Protein AF-A0A7V9BJA4-F1 (afdb_monomer_lite)

Secondary structure (DSSP, 8-state):
-----------TT---------PPPPEEHHHHHHHHT---SSS-TTPEE--EES-GGG--TT-EE---B-SS-BGGGGHHHHHHTT--

pLDDT: mean 80.56, std 19.75, range [33.91, 97.0]

Foldseek 3Di:
DDDDDDPPDDDDDDPDDPCPPPDDDFDFPLNVCVVVVHDDPDDDRRQTADAEDQDLVPAAARHAHDQDDDPVDTSVVCPVSNVVRHHD

Structure (mmCIF, N/CA/C/O backbone):
data_AF-A0A7V9BJA4-F1
#
_entry.id   AF-A0A7V9BJA4-F1
#
loop_
_atom_site.group_PDB
_atom_site.id
_atom_site.type_symbol
_atom_site.label_atom_id
_atom_site.label_alt_id
_atom_site.label_comp_id
_atom_site.label_asym_id
_atom_site.label_entity_id
_atom_site.label_seq_id
_atom_site.pdbx_PDB_ins_code
_atom_site.Cartn_x
_atom_site.Cartn_y
_atom_site.Cartn_z
_atom_site.occupancy
_atom_site.B_iso_or_equiv
_atom_site.auth_seq_id
_atom_site.auth_comp_id
_atom_site.auth_asym_id
_atom_site.auth_atom_id
_atom_site.pdbx_PDB_model_num
ATOM 1 N N . MET A 1 1 ? 37.254 -0.186 21.110 1.00 44.41 1 MET A N 1
ATOM 2 C CA . MET A 1 1 ? 36.987 1.259 21.284 1.00 44.41 1 MET A CA 1
ATOM 3 C C . MET A 1 1 ? 37.295 1.963 19.970 1.00 44.41 1 MET A C 1
ATOM 5 O O . MET A 1 1 ? 38.423 2.388 19.775 1.00 44.41 1 MET A O 1
ATOM 9 N N . SER A 1 2 ? 36.327 2.051 19.055 1.00 37.19 2 SER A N 1
ATOM 10 C CA . SER A 1 2 ? 36.513 2.779 17.792 1.00 37.19 2 SER A CA 1
ATOM 11 C C . SER A 1 2 ? 35.448 3.859 17.683 1.00 37.19 2 SER A C 1
ATOM 13 O O . SER A 1 2 ? 34.248 3.605 17.663 1.00 37.19 2 SER A O 1
ATOM 15 N N . ARG A 1 3 ? 35.966 5.078 17.745 1.00 37.00 3 ARG A N 1
ATOM 16 C CA . ARG A 1 3 ? 35.329 6.384 17.807 1.00 37.00 3 ARG A CA 1
ATOM 17 C C . ARG A 1 3 ? 34.664 6.692 16.462 1.00 37.00 3 ARG A C 1
ATOM 19 O O . ARG A 1 3 ? 35.364 6.945 15.490 1.00 37.00 3 ARG A O 1
ATOM 26 N N . TRP A 1 4 ? 33.334 6.707 16.411 1.00 36.00 4 TRP A N 1
ATOM 27 C CA . TRP A 1 4 ? 32.606 7.302 15.289 1.00 36.00 4 TRP A CA 1
ATOM 28 C C . TRP A 1 4 ? 32.708 8.827 15.389 1.00 36.00 4 TRP A C 1
ATOM 30 O O . TRP A 1 4 ? 32.249 9.433 16.358 1.00 36.00 4 TRP A O 1
ATOM 40 N N . HIS A 1 5 ? 33.354 9.454 14.408 1.00 41.38 5 HIS A N 1
ATOM 41 C CA . HIS A 1 5 ? 33.349 10.904 14.243 1.00 41.38 5 HIS A CA 1
ATOM 42 C C . HIS A 1 5 ? 32.066 11.312 13.512 1.00 41.38 5 HIS A C 1
ATOM 44 O O . HIS A 1 5 ? 31.954 11.161 12.301 1.00 41.38 5 HIS A O 1
ATOM 50 N N . VAL A 1 6 ? 31.092 11.829 14.260 1.00 53.34 6 VAL A N 1
ATOM 51 C CA . VAL A 1 6 ? 29.959 12.584 13.709 1.00 53.34 6 VAL A CA 1
ATOM 52 C C . VAL A 1 6 ? 30.359 14.060 13.612 1.00 53.34 6 VAL A C 1
ATOM 54 O O . VAL A 1 6 ? 30.686 14.657 14.643 1.00 53.34 6 VAL A O 1
ATOM 57 N N . PRO A 1 7 ? 30.335 14.691 12.423 1.00 48.41 7 PRO A N 1
ATOM 58 C CA . PRO A 1 7 ? 30.495 16.131 12.325 1.00 48.41 7 PRO A CA 1
ATOM 59 C C . PRO A 1 7 ? 29.289 16.806 12.972 1.00 48.41 7 PRO A C 1
ATOM 61 O O . PRO A 1 7 ? 28.137 16.602 12.586 1.00 48.41 7 PRO A O 1
ATOM 64 N N . ARG A 1 8 ? 29.573 17.615 13.988 1.00 46.94 8 ARG A N 1
ATOM 65 C CA . ARG A 1 8 ? 28.611 18.458 14.688 1.00 46.94 8 ARG A CA 1
ATOM 66 C C . ARG A 1 8 ? 28.147 19.572 13.748 1.00 46.94 8 ARG A C 1
ATOM 68 O O . ARG A 1 8 ? 28.712 20.662 13.774 1.00 46.94 8 ARG A O 1
ATOM 75 N N . TRP A 1 9 ? 27.120 19.325 12.940 1.00 41.34 9 TRP A N 1
ATOM 76 C CA . TRP A 1 9 ? 26.470 20.385 12.169 1.00 41.34 9 TRP A CA 1
ATOM 77 C C . TRP A 1 9 ? 25.656 21.281 13.108 1.00 41.34 9 TRP A C 1
ATOM 79 O O . TRP A 1 9 ? 24.498 21.026 13.424 1.00 41.34 9 TRP A O 1
ATOM 89 N N . ARG A 1 10 ? 26.307 22.348 13.585 1.00 50.78 10 ARG A N 1
ATOM 90 C CA . ARG A 1 10 ? 25.650 23.570 14.052 1.00 50.78 10 ARG A CA 1
ATOM 91 C C . ARG A 1 10 ? 25.529 24.504 12.854 1.00 50.78 10 ARG A C 1
ATOM 93 O O . ARG A 1 10 ? 26.477 25.208 12.537 1.00 50.78 10 ARG A O 1
ATOM 100 N N . CYS A 1 11 ? 24.354 24.549 12.242 1.00 33.91 11 CYS A N 1
ATOM 101 C CA . CYS A 1 11 ? 23.931 25.695 11.443 1.00 33.91 11 CYS A CA 1
ATOM 102 C C . CYS A 1 11 ? 22.643 26.232 12.064 1.00 33.91 11 CYS A C 1
ATOM 104 O O . CYS A 1 11 ? 21.539 25.794 11.750 1.00 33.91 11 CYS A O 1
ATOM 106 N N . ALA A 1 12 ? 22.804 27.168 12.997 1.00 50.09 12 ALA A N 1
ATOM 107 C CA . ALA A 1 12 ? 21.746 28.108 13.314 1.00 50.09 12 ALA A CA 1
ATOM 108 C C . ALA A 1 12 ? 21.487 28.949 12.050 1.00 50.09 12 ALA A C 1
ATOM 110 O O . ALA A 1 12 ? 22.427 29.532 11.518 1.00 50.09 12 ALA A O 1
ATOM 111 N N . GLY A 1 13 ? 20.241 28.993 11.565 1.00 46.16 13 GLY A N 1
ATOM 112 C CA . GLY A 1 13 ? 19.808 30.060 10.652 1.00 46.16 13 GLY A CA 1
ATOM 113 C C . GLY A 1 13 ? 19.356 29.711 9.229 1.00 46.16 13 GLY A C 1
ATOM 114 O O . GLY A 1 13 ? 19.212 30.641 8.448 1.00 46.16 13 GLY A O 1
ATOM 115 N N . LEU A 1 14 ? 19.068 28.453 8.861 1.00 47.09 14 LEU A N 1
ATOM 116 C CA . LEU A 1 14 ? 18.405 28.178 7.567 1.00 47.09 14 LEU A CA 1
ATOM 117 C C . LEU A 1 14 ? 17.403 27.013 7.608 1.00 47.09 14 LEU A C 1
ATOM 119 O O . LEU A 1 14 ? 17.332 26.176 6.716 1.00 47.09 14 LEU A O 1
ATOM 123 N N . ALA A 1 15 ? 16.588 26.958 8.658 1.00 50.06 15 ALA A N 1
ATOM 124 C CA . ALA A 1 15 ? 15.412 26.097 8.684 1.00 50.06 15 ALA A CA 1
ATOM 125 C C . ALA A 1 15 ? 14.230 26.832 8.036 1.00 50.06 15 ALA A C 1
ATOM 127 O O . ALA A 1 15 ? 13.445 27.450 8.753 1.00 50.06 15 ALA A O 1
ATOM 128 N N . ARG A 1 16 ? 14.136 26.822 6.696 1.00 53.78 16 ARG A N 1
ATOM 129 C CA . ARG A 1 16 ? 12.886 26.989 5.917 1.00 53.78 16 ARG A CA 1
ATOM 130 C C . ARG A 1 16 ? 13.187 27.168 4.426 1.00 53.78 16 ARG A C 1
ATOM 132 O O . ARG A 1 16 ? 13.688 28.221 4.048 1.00 53.78 16 ARG A O 1
ATOM 139 N N . ARG A 1 17 ? 12.783 26.180 3.614 1.00 51.12 17 ARG A N 1
ATOM 140 C CA . ARG A 1 17 ? 12.144 26.284 2.272 1.00 51.12 17 ARG A CA 1
ATOM 141 C C . ARG A 1 17 ? 12.445 25.045 1.409 1.00 51.12 17 ARG A C 1
ATOM 143 O O . ARG A 1 17 ? 13.082 25.137 0.375 1.00 51.12 17 ARG A O 1
ATOM 150 N N . PHE A 1 18 ? 11.919 23.892 1.821 1.00 46.22 18 PHE A N 1
ATOM 151 C CA . PHE A 1 18 ? 11.566 22.794 0.907 1.00 46.22 18 PHE A CA 1
ATOM 152 C C . PHE A 1 18 ? 10.043 22.630 0.964 1.00 46.22 18 PHE A C 1
ATOM 154 O O . PHE A 1 18 ? 9.502 21.686 1.526 1.00 46.22 18 PHE A O 1
ATOM 161 N N . HIS A 1 19 ? 9.344 23.665 0.509 1.00 57.72 19 HIS A N 1
ATOM 162 C CA . HIS A 1 19 ? 7.889 23.683 0.358 1.00 57.72 19 HIS A CA 1
ATOM 163 C C . HIS A 1 19 ? 7.596 24.188 -1.056 1.00 57.72 19 HIS A C 1
ATOM 165 O O . HIS A 1 19 ? 6.936 25.206 -1.259 1.00 57.72 19 HIS A O 1
ATOM 171 N N . GLU A 1 20 ? 8.156 23.510 -2.058 1.00 58.94 20 GLU A N 1
ATOM 172 C CA . GLU A 1 20 ? 7.498 23.521 -3.358 1.00 58.94 20 GLU A CA 1
ATOM 173 C C . GLU A 1 20 ? 6.149 22.839 -3.153 1.00 58.94 20 GLU A C 1
ATOM 175 O O . GLU A 1 20 ? 6.068 21.733 -2.618 1.00 58.94 20 GLU A O 1
ATOM 180 N N . ARG A 1 21 ? 5.072 23.559 -3.470 1.00 60.41 21 ARG A N 1
ATOM 181 C CA . ARG A 1 21 ? 3.710 23.036 -3.397 1.00 60.41 21 ARG A CA 1
ATOM 182 C C . ARG A 1 21 ? 3.571 21.957 -4.464 1.00 60.41 21 ARG A C 1
ATOM 184 O O . ARG A 1 21 ? 3.172 22.252 -5.584 1.00 60.41 21 ARG A O 1
ATOM 191 N N . VAL A 1 22 ? 3.920 20.723 -4.118 1.00 66.88 22 VAL A N 1
ATOM 192 C CA . VAL A 1 22 ? 3.540 19.552 -4.903 1.00 66.88 22 VAL A CA 1
ATOM 193 C C . VAL A 1 22 ? 2.030 19.441 -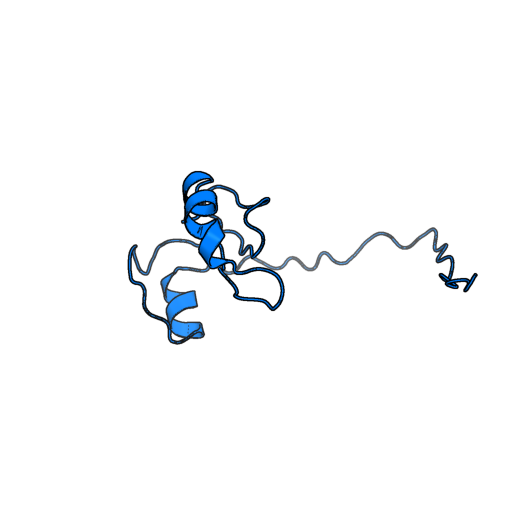4.762 1.00 66.88 22 VAL A C 1
ATOM 195 O O . VAL A 1 22 ? 1.523 19.105 -3.692 1.00 66.88 22 VAL A O 1
ATOM 198 N N . THR A 1 23 ? 1.293 19.796 -5.811 1.00 64.62 23 THR A N 1
ATOM 199 C CA . THR A 1 23 ? -0.119 19.425 -5.897 1.00 64.62 23 THR A CA 1
ATOM 200 C C . THR A 1 23 ? -0.177 17.902 -5.90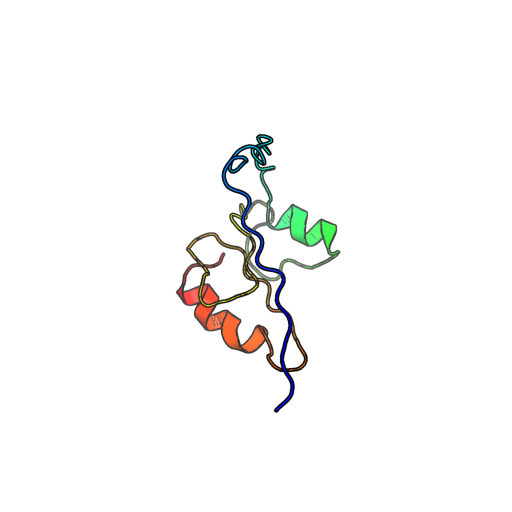8 1.00 64.62 23 THR A C 1
ATOM 202 O O . THR A 1 23 ? 0.450 17.306 -6.790 1.00 64.62 23 THR A O 1
ATOM 205 N N . PRO A 1 24 ? -0.870 17.264 -4.950 1.00 69.81 24 PRO A N 1
ATOM 206 C CA . PRO A 1 24 ? -1.025 15.821 -4.967 1.00 69.81 24 PRO A CA 1
ATOM 207 C C . PRO A 1 24 ? -1.720 15.445 -6.273 1.00 69.81 24 PRO A C 1
ATOM 209 O O . PRO A 1 24 ? -2.824 15.918 -6.547 1.00 69.81 24 PRO A O 1
ATOM 212 N N . VAL A 1 25 ? -1.055 14.644 -7.103 1.00 79.81 25 VAL A N 1
ATOM 213 C CA . VAL A 1 25 ? -1.716 14.027 -8.251 1.00 79.81 25 VAL A CA 1
ATOM 214 C C . VAL A 1 25 ? -2.683 12.994 -7.672 1.00 79.81 25 VAL A C 1
ATOM 216 O O . VAL A 1 25 ? -2.233 12.160 -6.883 1.00 79.81 25 VAL A O 1
ATOM 219 N N . PRO A 1 26 ? -3.990 13.055 -7.991 1.00 87.31 26 PRO A N 1
ATOM 220 C CA . PRO A 1 26 ? -4.912 12.011 -7.573 1.00 87.31 26 PRO A CA 1
ATOM 221 C C . PRO A 1 26 ? -4.430 10.690 -8.173 1.00 87.31 26 PRO A C 1
ATOM 223 O O . PRO A 1 26 ? -4.299 10.576 -9.389 1.00 87.31 26 PRO A O 1
ATOM 226 N N . LEU A 1 27 ? -4.115 9.730 -7.308 1.00 92.31 27 LEU A N 1
ATOM 227 C CA . LEU A 1 27 ? -3.629 8.412 -7.688 1.00 92.31 27 LEU A CA 1
ATOM 228 C C . LEU A 1 27 ? -4.744 7.400 -7.445 1.00 92.31 27 LEU A C 1
ATOM 230 O O . LEU A 1 27 ? -5.362 7.408 -6.382 1.00 92.31 27 LEU A O 1
ATOM 234 N N . THR A 1 28 ? -5.001 6.531 -8.413 1.00 95.25 28 THR A N 1
ATOM 235 C CA . THR A 1 28 ? -5.974 5.444 -8.278 1.00 95.25 28 THR A CA 1
ATOM 236 C C . THR A 1 28 ? -5.299 4.078 -8.287 1.00 95.25 28 THR A C 1
ATOM 238 O O . THR A 1 28 ? -4.161 3.924 -8.741 1.00 95.25 28 THR A O 1
ATOM 241 N N . ALA A 1 29 ? -6.014 3.051 -7.825 1.00 94.62 29 ALA A N 1
ATOM 242 C CA . ALA A 1 29 ? -5.567 1.663 -7.939 1.00 94.62 29 ALA A CA 1
ATOM 243 C C . ALA A 1 29 ? -5.255 1.267 -9.395 1.00 94.62 29 ALA A C 1
ATOM 245 O O . ALA A 1 29 ? -4.307 0.520 -9.644 1.00 94.62 29 ALA A O 1
ATOM 246 N N . GLY A 1 30 ? -6.006 1.803 -10.362 1.00 96.19 30 GLY A N 1
ATOM 247 C CA . GLY A 1 30 ? -5.754 1.619 -11.788 1.00 96.19 30 GLY A CA 1
ATOM 248 C C . GLY A 1 30 ? -4.433 2.198 -12.263 1.00 96.19 30 GLY A C 1
ATOM 249 O O . GLY A 1 30 ? -3.704 1.521 -12.989 1.00 96.19 30 GLY A O 1
ATOM 250 N N . ASP A 1 31 ? -4.098 3.407 -11.816 1.00 95.50 31 ASP A N 1
ATOM 251 C CA . ASP A 1 31 ? -2.833 4.058 -12.169 1.00 95.50 31 ASP A CA 1
ATOM 252 C C . ASP A 1 31 ? -1.641 3.239 -11.665 1.00 95.50 31 ASP A C 1
ATOM 254 O O . ASP A 1 31 ? -0.688 2.992 -12.407 1.00 95.50 31 ASP A O 1
ATOM 258 N N . VAL A 1 32 ? -1.720 2.750 -10.421 1.00 94.56 32 VAL A N 1
ATOM 259 C CA . VAL A 1 32 ? -0.684 1.889 -9.835 1.00 94.56 32 VAL A CA 1
ATOM 260 C C . VAL A 1 32 ? -0.575 0.574 -10.600 1.00 94.56 32 VAL A C 1
ATOM 262 O O . VAL A 1 32 ? 0.531 0.187 -10.983 1.00 94.56 32 VAL A O 1
ATOM 265 N N . ALA A 1 33 ? -1.699 -0.097 -10.870 1.00 96.62 33 ALA A N 1
ATOM 266 C CA . ALA A 1 33 ? -1.713 -1.355 -11.611 1.00 96.62 33 ALA A CA 1
ATOM 267 C C . ALA A 1 33 ? -1.105 -1.197 -13.015 1.00 96.62 33 ALA A C 1
ATOM 269 O O . ALA A 1 33 ? -0.281 -2.018 -13.418 1.00 96.62 33 ALA A O 1
ATOM 270 N N . ALA A 1 34 ? -1.435 -0.120 -13.732 1.00 96.56 34 ALA A N 1
ATOM 271 C CA . ALA A 1 34 ? -0.864 0.175 -15.042 1.00 96.56 34 ALA A CA 1
ATOM 272 C C . ALA A 1 34 ? 0.648 0.451 -14.966 1.00 96.56 34 ALA A C 1
ATOM 274 O O . ALA A 1 34 ? 1.415 -0.107 -15.755 1.00 96.56 34 ALA A O 1
ATOM 275 N N . ALA A 1 35 ? 1.088 1.258 -13.994 1.00 95.56 35 ALA A N 1
ATOM 276 C CA . ALA A 1 35 ? 2.492 1.634 -13.826 1.00 95.56 35 ALA A CA 1
ATOM 277 C C . ALA A 1 35 ? 3.397 0.428 -13.533 1.00 95.56 35 ALA A C 1
ATOM 279 O O . ALA A 1 35 ? 4.495 0.329 -14.081 1.00 95.56 35 ALA A O 1
ATOM 280 N N . VAL A 1 36 ? 2.931 -0.510 -12.702 1.00 95.00 36 VAL A N 1
ATOM 281 C CA . VAL A 1 36 ? 3.702 -1.709 -12.328 1.00 95.00 36 VAL A CA 1
ATOM 282 C C . VAL A 1 36 ? 3.421 -2.913 -13.229 1.00 95.00 36 VAL A C 1
ATOM 284 O O . VAL A 1 36 ? 4.015 -3.970 -13.031 1.00 95.00 36 VAL A O 1
ATOM 287 N N . ARG A 1 37 ? 2.518 -2.770 -14.212 1.00 97.00 37 ARG A N 1
ATOM 288 C CA . ARG A 1 37 ? 1.958 -3.882 -15.008 1.00 97.00 37 ARG A CA 1
ATOM 289 C C . ARG A 1 37 ? 1.406 -5.003 -14.118 1.00 97.00 37 ARG A C 1
ATOM 291 O O . ARG A 1 37 ? 1.564 -6.188 -14.409 1.00 97.00 37 ARG A O 1
ATOM 298 N N . GLY A 1 38 ? 0.801 -4.602 -13.005 1.00 94.50 38 GLY A N 1
ATOM 299 C CA . GLY A 1 38 ? 0.179 -5.482 -12.029 1.00 94.50 38 GLY A CA 1
ATOM 300 C C . GLY A 1 38 ? -1.268 -5.805 -12.386 1.00 94.50 38 GLY A C 1
ATOM 301 O O . GLY A 1 38 ? -1.836 -5.276 -13.341 1.00 94.50 38 GLY A O 1
ATOM 302 N N . GLN A 1 39 ? -1.876 -6.671 -11.581 1.00 96.44 39 GLN A N 1
ATOM 303 C CA . GLN A 1 39 ? -3.288 -7.023 -11.688 1.00 96.44 39 GLN A CA 1
ATOM 304 C C . GLN A 1 39 ? -4.010 -6.664 -10.391 1.00 96.44 39 GLN A C 1
ATOM 306 O O . GLN A 1 39 ? -3.539 -6.982 -9.300 1.00 96.44 39 GLN A O 1
ATOM 311 N N . ILE A 1 40 ? -5.167 -6.014 -10.519 1.00 95.38 40 ILE A N 1
ATOM 312 C CA . ILE A 1 40 ? -6.065 -5.758 -9.393 1.00 95.38 40 ILE A CA 1
ATOM 313 C C . ILE A 1 40 ? -6.848 -7.047 -9.141 1.00 95.38 40 ILE A C 1
ATOM 315 O O . ILE A 1 40 ? -7.705 -7.423 -9.936 1.00 95.38 40 ILE A O 1
ATOM 319 N N . VAL A 1 41 ? -6.523 -7.740 -8.050 1.00 95.44 41 VAL A N 1
ATOM 320 C CA . VAL A 1 41 ? -7.186 -9.000 -7.662 1.00 95.44 41 VAL A CA 1
ATOM 321 C C . VAL A 1 41 ? -8.509 -8.737 -6.930 1.00 95.44 41 VAL A C 1
ATOM 323 O O . VAL A 1 41 ? -9.413 -9.567 -6.959 1.00 95.44 41 VAL A O 1
ATOM 326 N N . SER A 1 42 ? -8.637 -7.577 -6.282 1.00 91.81 42 SER A N 1
ATOM 327 C CA . SER A 1 42 ? -9.838 -7.136 -5.571 1.00 91.81 42 SER A CA 1
ATOM 328 C C . SER A 1 42 ? -9.899 -5.607 -5.526 1.00 91.81 42 SER A C 1
ATOM 330 O O . SER A 1 42 ? -8.856 -4.953 -5.534 1.00 91.81 42 SER A O 1
ATOM 332 N N . GLY A 1 43 ? -11.108 -5.046 -5.460 1.00 91.19 43 GLY A N 1
ATOM 333 C CA . GLY A 1 43 ? -11.353 -3.602 -5.492 1.00 91.19 43 GLY A CA 1
ATOM 334 C C . GLY A 1 43 ? -11.643 -3.054 -6.893 1.00 91.19 43 GLY A C 1
ATOM 335 O O . GLY A 1 43 ? -11.702 -3.788 -7.879 1.00 91.19 43 GLY A O 1
ATOM 336 N N . GLY A 1 44 ? -11.885 -1.744 -6.970 1.00 93.50 44 GLY A N 1
ATOM 337 C CA . GLY A 1 44 ? -12.207 -1.047 -8.216 1.00 93.50 44 GLY A CA 1
ATOM 338 C C . GLY A 1 44 ? -11.008 -0.295 -8.788 1.00 93.50 44 GLY A C 1
ATOM 339 O O . GLY A 1 44 ? -10.207 0.263 -8.046 1.00 93.50 44 GLY A O 1
ATOM 340 N N . ILE A 1 45 ? -10.926 -0.203 -10.117 1.00 95.56 45 ILE A N 1
ATOM 341 C CA . ILE A 1 45 ? -9.867 0.551 -10.810 1.00 95.56 45 ILE A CA 1
ATOM 342 C C . ILE A 1 45 ? -9.839 2.039 -10.417 1.00 95.56 45 ILE A C 1
ATOM 344 O O . ILE A 1 45 ? -8.775 2.641 -10.341 1.00 95.56 45 ILE A O 1
ATOM 348 N N . SER A 1 46 ? -11.004 2.614 -10.112 1.00 95.19 46 SER A N 1
ATOM 349 C CA . SER A 1 46 ? -11.161 4.015 -9.703 1.00 95.19 46 SER A CA 1
ATOM 350 C C . SER A 1 46 ? -11.009 4.239 -8.196 1.00 95.19 46 SER A C 1
ATOM 352 O O . SER A 1 46 ? -11.299 5.338 -7.727 1.00 95.19 46 SER A O 1
ATOM 354 N N . ALA A 1 47 ? -10.608 3.222 -7.423 1.00 93.25 47 ALA A N 1
ATOM 355 C CA . ALA A 1 47 ? -10.397 3.374 -5.988 1.00 93.25 47 ALA A CA 1
ATOM 356 C C . ALA A 1 47 ? -9.277 4.401 -5.735 1.00 93.25 47 ALA A C 1
ATOM 358 O O . ALA A 1 47 ? -8.181 4.229 -6.282 1.00 93.25 47 ALA A O 1
ATOM 359 N N . PRO A 1 48 ? -9.540 5.476 -4.970 1.00 92.94 48 PRO A N 1
ATOM 360 C CA . PRO A 1 48 ? -8.536 6.488 -4.684 1.00 92.94 48 PRO A CA 1
ATOM 361 C C . PRO A 1 48 ? -7.494 5.932 -3.713 1.00 92.94 48 PRO A C 1
ATOM 363 O O . PRO A 1 48 ? -7.843 5.343 -2.697 1.00 92.94 48 PRO A O 1
ATOM 366 N N . ILE A 1 49 ? -6.222 6.172 -4.009 1.00 91.94 49 ILE A N 1
ATOM 367 C CA . ILE A 1 49 ? -5.104 5.858 -3.125 1.00 91.94 49 ILE A CA 1
ATOM 368 C C . ILE A 1 49 ? -4.661 7.139 -2.424 1.00 91.94 49 ILE A C 1
ATOM 370 O O . ILE A 1 49 ? -4.340 8.140 -3.070 1.00 91.94 49 ILE A O 1
ATOM 374 N N . GLY A 1 50 ? -4.638 7.094 -1.090 1.00 89.31 50 GLY A N 1
ATOM 375 C CA . GLY A 1 50 ? -4.089 8.144 -0.243 1.00 89.31 50 GLY A CA 1
ATOM 376 C C . GLY A 1 50 ? -2.562 8.100 -0.199 1.00 89.31 50 GLY A C 1
ATOM 377 O O . GLY A 1 50 ? -1.876 8.268 -1.209 1.00 89.31 50 GLY A O 1
ATOM 378 N N . ARG A 1 51 ? -1.989 7.912 0.994 1.00 90.44 51 ARG A N 1
ATOM 379 C CA . ARG A 1 51 ? -0.530 7.834 1.144 1.00 90.44 51 ARG A CA 1
ATOM 380 C C . ARG A 1 51 ? -0.047 6.426 0.820 1.00 90.44 51 ARG A C 1
ATOM 382 O O . ARG A 1 51 ? -0.724 5.447 1.099 1.00 90.44 51 ARG A O 1
ATOM 389 N N . ILE A 1 52 ? 1.171 6.320 0.304 1.00 91.56 52 ILE A N 1
ATOM 390 C CA . ILE A 1 52 ? 1.848 5.032 0.126 1.00 91.56 52 ILE A CA 1
ATOM 391 C C . ILE A 1 52 ? 2.705 4.765 1.367 1.00 91.56 52 ILE A C 1
ATOM 393 O O . ILE A 1 52 ? 3.496 5.623 1.767 1.00 91.56 52 ILE A O 1
ATOM 397 N N . SER A 1 53 ? 2.572 3.581 1.966 1.00 91.56 53 SER A N 1
ATOM 398 C CA . SER A 1 53 ? 3.390 3.142 3.102 1.00 91.56 53 SER A CA 1
ATOM 399 C C . SER A 1 53 ? 3.966 1.746 2.873 1.00 91.56 53 SER A C 1
ATOM 401 O O . SER A 1 53 ? 3.305 0.866 2.332 1.00 91.56 53 SER A O 1
ATOM 403 N N . ILE A 1 54 ? 5.200 1.528 3.325 1.00 91.81 54 ILE A N 1
ATOM 404 C CA . ILE A 1 54 ? 5.862 0.209 3.348 1.00 91.81 54 ILE A CA 1
ATOM 405 C C . ILE A 1 54 ? 6.031 -0.330 4.777 1.00 91.81 54 ILE A C 1
ATOM 407 O O . ILE A 1 54 ? 6.543 -1.428 4.973 1.00 91.81 54 ILE A O 1
ATOM 411 N N . ASP A 1 55 ? 5.624 0.449 5.784 1.00 90.06 55 ASP A N 1
ATOM 412 C CA . ASP A 1 55 ? 5.671 0.081 7.199 1.00 90.06 55 ASP A CA 1
ATOM 413 C C . ASP A 1 55 ? 4.241 -0.034 7.724 1.00 90.06 55 ASP A C 1
ATOM 415 O O . ASP A 1 55 ? 3.512 0.959 7.813 1.00 90.06 55 ASP A O 1
ATOM 419 N N . SER A 1 56 ? 3.843 -1.254 8.079 1.00 86.06 56 SER A N 1
ATOM 420 C CA . SER A 1 56 ? 2.495 -1.565 8.553 1.00 86.06 56 SER A CA 1
ATOM 421 C C . SER A 1 56 ? 2.159 -0.877 9.877 1.00 86.06 56 SER A C 1
ATOM 423 O O . SER A 1 56 ? 0.985 -0.713 10.192 1.00 86.06 56 SER A O 1
ATOM 425 N N . ARG A 1 57 ? 3.165 -0.440 10.651 1.00 87.56 57 ARG A N 1
ATOM 426 C CA . ARG A 1 57 ? 2.971 0.226 11.952 1.00 87.56 57 ARG A CA 1
ATOM 427 C C . ARG A 1 57 ? 2.439 1.654 11.825 1.00 87.56 57 ARG A C 1
ATOM 429 O O . ARG A 1 57 ? 1.934 2.192 12.804 1.00 87.56 57 ARG A O 1
ATOM 436 N N . GLY A 1 58 ? 2.604 2.275 10.657 1.00 87.75 58 GLY A N 1
ATOM 437 C CA . GLY A 1 58 ? 2.192 3.656 10.386 1.00 87.75 58 GLY A CA 1
ATOM 438 C C . GLY A 1 58 ? 1.042 3.782 9.389 1.00 87.75 58 GLY A C 1
ATOM 439 O O . GLY A 1 58 ? 0.776 4.893 8.942 1.00 87.75 58 GLY A O 1
ATOM 440 N N . VAL A 1 59 ? 0.417 2.666 9.006 1.00 91.94 59 VAL A N 1
ATOM 441 C CA . VAL A 1 59 ? -0.721 2.642 8.078 1.00 91.94 59 VAL A CA 1
ATOM 442 C C . VAL A 1 59 ? -1.944 3.272 8.738 1.00 91.94 59 VAL A C 1
ATOM 444 O O . VAL A 1 59 ? -2.275 2.948 9.880 1.00 91.94 59 VAL A O 1
ATOM 447 N N . ALA A 1 60 ? -2.619 4.146 7.998 1.00 90.06 60 ALA A N 1
ATOM 448 C CA . ALA A 1 60 ? -3.904 4.727 8.361 1.00 90.06 60 ALA A CA 1
ATOM 449 C C . ALA A 1 60 ? -5.001 4.336 7.348 1.00 90.06 60 ALA A C 1
ATOM 451 O O . ALA A 1 60 ? -4.689 3.843 6.260 1.00 90.06 60 ALA A O 1
ATOM 452 N N . PRO A 1 61 ? -6.286 4.573 7.669 1.00 91.88 61 PRO A N 1
ATOM 453 C CA . PRO A 1 61 ? -7.372 4.354 6.724 1.00 91.88 61 PRO A CA 1
ATOM 454 C C . PRO A 1 61 ? -7.171 5.090 5.391 1.00 91.88 61 PRO A C 1
ATOM 456 O O . PRO A 1 61 ? -6.929 6.298 5.388 1.00 91.88 61 PRO A O 1
ATOM 459 N N . GLY A 1 62 ? -7.297 4.368 4.273 1.00 88.88 62 GLY A N 1
ATOM 460 C CA . GLY A 1 62 ? -7.09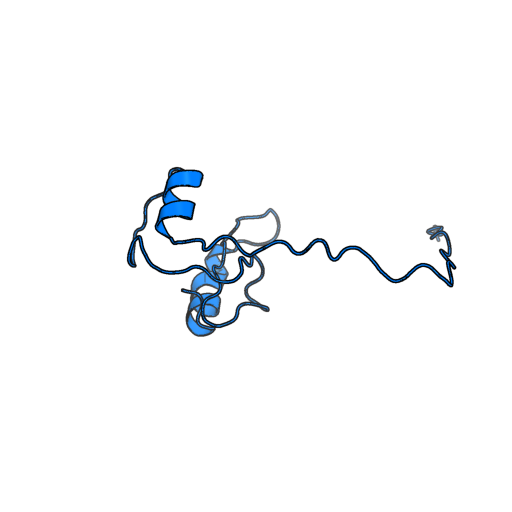6 4.895 2.913 1.00 88.88 62 GLY A CA 1
ATOM 461 C C . GLY A 1 62 ? -5.635 4.946 2.443 1.00 88.88 62 GLY A C 1
ATOM 462 O O . GLY A 1 62 ? -5.353 5.444 1.348 1.00 88.88 62 GLY A O 1
ATOM 463 N N . ASP A 1 63 ? -4.692 4.461 3.256 1.00 92.75 63 ASP A N 1
ATOM 464 C CA . ASP A 1 63 ? -3.304 4.297 2.831 1.00 92.75 63 ASP A CA 1
ATOM 465 C C . ASP A 1 63 ? -3.125 3.025 1.991 1.00 92.75 63 ASP A C 1
ATOM 467 O O . ASP A 1 63 ? -3.699 1.969 2.259 1.00 92.75 63 ASP A O 1
ATOM 471 N N . PHE A 1 64 ? -2.230 3.104 1.011 1.00 93.38 64 PHE A N 1
ATOM 472 C CA . PHE A 1 64 ? -1.807 1.975 0.199 1.00 93.38 64 PHE A CA 1
ATOM 473 C C . PHE A 1 64 ? -0.554 1.331 0.794 1.00 93.38 64 PHE A C 1
ATOM 475 O O . PHE A 1 64 ? 0.545 1.896 0.750 1.00 93.38 64 PHE A O 1
ATOM 482 N N . PHE A 1 65 ? -0.722 0.137 1.361 1.00 94.88 65 PHE A N 1
ATOM 483 C CA . PHE A 1 65 ? 0.370 -0.634 1.946 1.00 94.88 65 PHE A CA 1
ATOM 484 C C . PHE A 1 65 ? 1.074 -1.508 0.898 1.00 94.88 65 PHE A C 1
ATOM 486 O O . PHE A 1 65 ? 0.447 -2.358 0.268 1.00 94.88 65 PH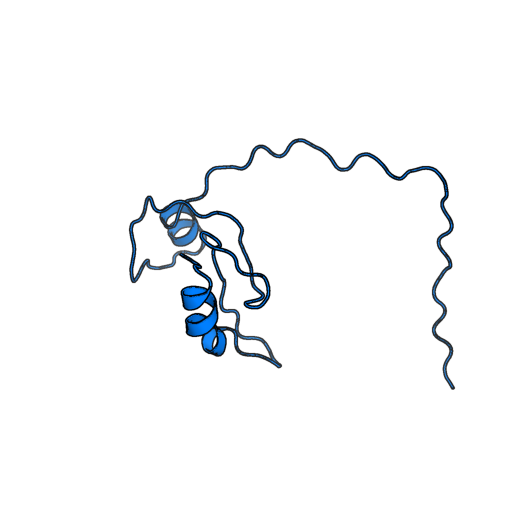E A O 1
ATOM 493 N N . VAL A 1 66 ? 2.392 -1.349 0.746 1.00 94.38 66 VAL A N 1
ATOM 494 C CA . VAL A 1 66 ? 3.209 -2.168 -0.164 1.00 94.38 66 VAL A CA 1
ATOM 495 C C . VAL A 1 66 ? 3.960 -3.237 0.626 1.00 94.38 66 VAL A C 1
ATOM 497 O O . VAL A 1 66 ? 4.938 -2.957 1.321 1.00 94.38 66 VAL A O 1
ATOM 500 N N . ALA A 1 67 ? 3.522 -4.487 0.483 1.00 93.75 67 ALA A N 1
ATOM 501 C CA . ALA A 1 67 ? 4.155 -5.648 1.097 1.00 93.75 67 ALA A CA 1
ATOM 502 C C . ALA A 1 67 ? 5.440 -6.043 0.347 1.00 93.75 67 ALA A C 1
ATOM 504 O O . ALA A 1 67 ? 5.431 -6.872 -0.559 1.00 93.75 67 ALA A O 1
ATOM 505 N N . ILE A 1 68 ? 6.568 -5.438 0.717 1.00 92.75 68 ILE A N 1
ATOM 506 C CA . ILE A 1 68 ? 7.874 -5.758 0.128 1.00 92.75 68 ILE A CA 1
ATOM 507 C C . ILE A 1 68 ? 8.521 -6.916 0.896 1.00 92.75 68 ILE A C 1
ATOM 509 O O . ILE A 1 68 ? 8.572 -6.913 2.127 1.00 92.75 68 ILE A O 1
ATOM 513 N N . ARG A 1 69 ? 9.075 -7.892 0.170 1.00 93.06 69 ARG A N 1
ATOM 514 C CA . ARG A 1 69 ? 9.940 -8.926 0.746 1.00 93.06 69 ARG A CA 1
ATOM 515 C C . ARG A 1 69 ? 11.381 -8.423 0.807 1.00 93.06 69 ARG A C 1
ATOM 517 O O . ARG A 1 69 ? 11.996 -8.181 -0.228 1.00 93.06 69 ARG A O 1
ATOM 524 N N . GLY A 1 70 ? 11.911 -8.271 2.014 1.00 90.25 70 GLY A N 1
ATOM 525 C CA . GLY A 1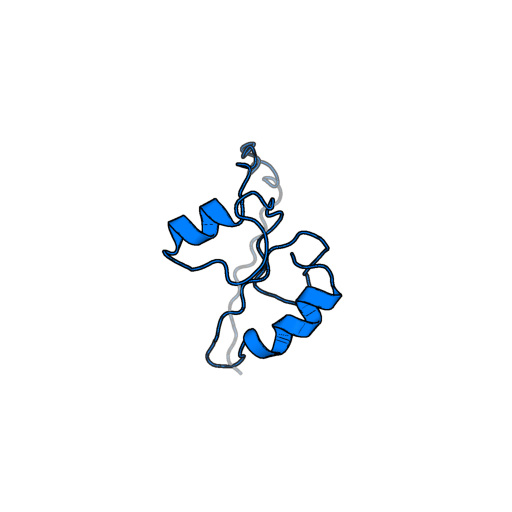 70 ? 13.309 -7.933 2.271 1.00 90.25 70 GLY A CA 1
ATOM 526 C C . GLY A 1 70 ? 14.108 -9.119 2.813 1.00 90.25 70 GLY A C 1
ATOM 527 O O . GLY A 1 70 ? 13.585 -10.212 3.015 1.00 90.25 70 GLY A O 1
ATOM 528 N N . GLU A 1 71 ? 15.392 -8.889 3.092 1.00 91.44 71 GLU A N 1
ATOM 529 C CA . GLU A 1 71 ? 16.294 -9.918 3.638 1.00 91.44 71 GLU A CA 1
ATOM 530 C C . GLU A 1 71 ? 15.930 -10.338 5.068 1.00 91.44 71 GLU A C 1
ATOM 532 O O . GLU A 1 71 ? 16.086 -11.497 5.439 1.00 91.44 71 GLU A O 1
ATOM 537 N N . ARG A 1 72 ? 15.463 -9.384 5.885 1.00 89.81 72 ARG A N 1
ATOM 538 C CA . AR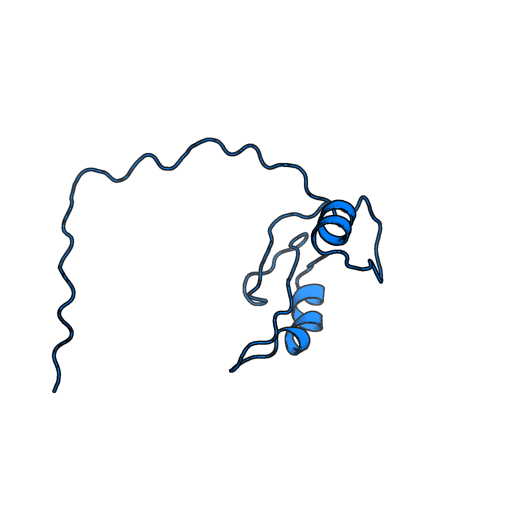G A 1 72 ? 15.157 -9.602 7.312 1.00 89.81 72 ARG A CA 1
ATOM 539 C C . ARG A 1 72 ? 13.672 -9.772 7.598 1.00 89.81 72 ARG A C 1
ATOM 541 O O . ARG A 1 72 ? 13.317 -10.380 8.601 1.00 89.81 72 ARG A O 1
ATOM 548 N N . PHE A 1 73 ? 12.821 -9.194 6.758 1.00 89.31 73 PHE A N 1
ATOM 549 C CA . PHE A 1 73 ? 11.382 -9.137 6.977 1.00 89.31 73 PHE A CA 1
ATOM 550 C C . PHE A 1 73 ? 10.647 -9.385 5.670 1.00 89.31 73 PHE A C 1
ATOM 552 O O . PHE A 1 73 ? 11.058 -8.891 4.621 1.00 89.31 73 PHE A O 1
ATOM 559 N N . ASP A 1 74 ? 9.533 -10.104 5.758 1.00 92.50 74 ASP A N 1
ATOM 560 C CA . ASP A 1 74 ? 8.600 -10.282 4.656 1.00 92.50 74 ASP A CA 1
ATOM 561 C C . ASP A 1 74 ? 7.314 -9.493 4.941 1.00 92.50 74 ASP A C 1
ATOM 563 O O . ASP A 1 74 ? 6.550 -9.828 5.851 1.00 92.50 74 ASP A O 1
ATOM 567 N N . GLY A 1 75 ? 7.090 -8.422 4.170 1.00 91.25 75 GLY A N 1
ATOM 568 C CA . GLY A 1 75 ? 5.929 -7.539 4.281 1.00 91.25 75 GLY A CA 1
ATOM 569 C C . GLY A 1 75 ? 4.584 -8.260 4.145 1.00 91.25 75 GLY A C 1
ATOM 570 O O . GLY A 1 75 ? 3.583 -7.794 4.691 1.00 91.25 75 GLY A O 1
ATOM 571 N N . HIS A 1 76 ? 4.554 -9.419 3.479 1.00 94.19 76 HIS A N 1
ATOM 572 C CA . HIS A 1 76 ? 3.329 -10.194 3.277 1.00 94.19 76 HIS A CA 1
ATOM 573 C C . HIS A 1 76 ? 2.732 -10.693 4.600 1.00 94.19 76 HIS A C 1
ATOM 575 O O . HIS A 1 76 ? 1.511 -10.778 4.726 1.00 94.19 76 HIS A O 1
ATOM 581 N N . HIS A 1 77 ? 3.560 -10.932 5.625 1.00 95.69 77 HIS A N 1
ATOM 582 C CA . HIS A 1 77 ? 3.082 -11.315 6.958 1.00 95.69 77 HIS A CA 1
ATOM 583 C C . HIS A 1 77 ? 2.276 -10.212 7.660 1.00 95.69 77 HIS A C 1
ATOM 585 O O . HIS A 1 77 ? 1.547 -10.501 8.606 1.00 95.69 77 HIS A O 1
ATOM 591 N N . PHE A 1 78 ? 2.372 -8.961 7.200 1.00 93.56 78 PHE A N 1
ATOM 592 C CA . PHE A 1 78 ? 1.716 -7.812 7.825 1.00 93.56 78 PHE A CA 1
ATOM 593 C C . PHE A 1 78 ? 0.472 -7.324 7.075 1.00 93.56 78 PHE A C 1
ATOM 595 O O . PHE A 1 78 ? -0.181 -6.389 7.536 1.00 93.56 78 PHE A O 1
ATOM 602 N N . VAL A 1 79 ? 0.098 -7.969 5.964 1.00 93.25 79 VAL A N 1
ATOM 603 C CA . VAL A 1 79 ? -1.062 -7.570 5.147 1.00 93.25 79 VAL A CA 1
ATOM 604 C C . VAL A 1 79 ? -2.352 -7.573 5.967 1.00 93.25 79 VAL A C 1
ATOM 606 O O . VAL A 1 79 ? -3.094 -6.597 5.940 1.00 93.25 79 VAL A O 1
ATOM 609 N N . ALA A 1 80 ? -2.593 -8.619 6.763 1.00 93.94 80 ALA A N 1
ATOM 610 C CA . ALA A 1 80 ? -3.792 -8.704 7.600 1.00 93.94 80 ALA A CA 1
ATOM 611 C C . ALA A 1 80 ? -3.876 -7.559 8.627 1.00 93.94 80 ALA A C 1
ATOM 613 O O . ALA A 1 80 ? -4.947 -6.999 8.847 1.00 93.94 80 ALA A O 1
ATOM 614 N N . ALA A 1 81 ? -2.741 -7.178 9.221 1.00 93.12 81 ALA A N 1
ATOM 615 C CA . ALA A 1 81 ? -2.676 -6.074 10.174 1.00 93.12 81 ALA A CA 1
ATOM 616 C C . ALA A 1 81 ? -2.903 -4.714 9.493 1.00 93.12 81 ALA A C 1
ATOM 618 O O . ALA A 1 81 ? -3.621 -3.878 10.031 1.00 93.12 81 ALA A O 1
ATOM 619 N N . ALA A 1 82 ? -2.339 -4.508 8.299 1.00 92.38 82 ALA A N 1
ATOM 620 C CA . ALA A 1 82 ? -2.546 -3.287 7.523 1.00 92.38 82 ALA A CA 1
ATOM 621 C C . ALA A 1 82 ? -4.015 -3.123 7.093 1.00 92.38 82 ALA A C 1
ATOM 623 O O . ALA A 1 82 ? -4.577 -2.040 7.237 1.00 92.38 82 ALA A O 1
ATOM 624 N N . LEU A 1 83 ? -4.659 -4.205 6.642 1.00 92.38 83 LEU A N 1
ATOM 625 C CA . LEU A 1 83 ? -6.090 -4.206 6.318 1.00 92.38 83 LEU A CA 1
ATOM 626 C C . LEU A 1 83 ? -6.948 -3.894 7.552 1.00 92.38 83 LEU A C 1
ATOM 628 O O . LEU A 1 83 ? -7.867 -3.086 7.469 1.00 92.38 83 LEU A O 1
ATOM 632 N N . ALA A 1 84 ? -6.621 -4.471 8.715 1.00 92.25 84 ALA A N 1
ATOM 633 C CA . ALA A 1 84 ? -7.314 -4.165 9.970 1.00 92.25 84 ALA A CA 1
ATOM 634 C C . ALA A 1 84 ? -7.142 -2.696 10.408 1.00 92.25 84 ALA A C 1
ATOM 636 O O . ALA A 1 84 ? -8.032 -2.142 11.048 1.00 92.25 84 ALA A O 1
ATOM 637 N N . ALA A 1 85 ? -6.026 -2.056 10.040 1.00 89.88 85 ALA A N 1
ATOM 638 C CA . ALA A 1 85 ? -5.782 -0.627 10.248 1.00 89.88 85 ALA A CA 1
ATOM 639 C C . ALA A 1 85 ? -6.470 0.280 9.202 1.00 89.88 85 ALA A C 1
ATOM 641 O O . ALA A 1 85 ? -6.431 1.503 9.336 1.00 89.88 85 ALA A O 1
ATOM 642 N N . GLY A 1 86 ? -7.121 -0.301 8.188 1.00 86.81 86 GLY A N 1
ATOM 643 C CA . GLY A 1 86 ? -7.894 0.417 7.175 1.00 86.81 86 GLY A CA 1
ATOM 644 C C . GLY A 1 86 ? -7.155 0.705 5.868 1.00 86.81 86 GLY A C 1
ATOM 645 O O . GLY A 1 86 ? -7.634 1.533 5.095 1.00 86.81 86 GLY A O 1
ATOM 646 N N . ALA A 1 87 ? -6.018 0.053 5.599 1.00 87.56 87 ALA A N 1
ATOM 647 C CA . ALA A 1 87 ? -5.415 0.115 4.268 1.00 87.56 87 ALA A CA 1
ATOM 648 C C . ALA A 1 87 ? -6.407 -0.376 3.204 1.00 87.56 87 ALA A C 1
ATOM 650 O O . ALA A 1 87 ? -7.005 -1.443 3.371 1.00 87.56 87 ALA A O 1
ATOM 651 N N . GLY A 1 88 ? -6.549 0.372 2.113 1.00 78.69 88 GLY A N 1
ATOM 652 C CA . GLY A 1 88 ? -7.495 0.054 1.044 1.00 78.69 88 GLY A CA 1
ATOM 653 C C . GLY A 1 88 ? -7.716 1.202 0.084 1.00 78.69 88 GLY A C 1
ATOM 654 O O . GLY A 1 88 ? -7.769 2.354 0.566 1.00 78.69 88 GLY A O 1
#

Sequence (88 aa):
MSRWHVPRWRCAGLARRFHERVTPVPLTAGDVAAAVRGQIVSGGISAPIGRISIDSRGVAPGDFFVAIRGERFDGHHFVAAALAAGAG

Radius of gyration: 18.87 Å; chains: 1; bounding box: 49×41×36 Å